Protein AF-A0A945HJP4-F1 (afdb_monomer_lite)

Radius of gyration: 17.14 Å; chains: 1; bounding box: 36×40×55 Å

Sequence (177 aa):
MEQTWTEEYEEKKSAGDAVDFVVLQGKHALKVLMVKSETLDLVEKSGFDIVIRFTKEGLTHILTDLKREVDLSDLIIVLRIEEAKKIHLPFDKLNKTLLPLAKPHPGIDKWHYHKEKGMIQNISPTMLDPITLKQAIKTGINTNLMSPDCSGIECRGKKCDFYCYFLDRCKKNKKAK

Structure (mmCIF, N/CA/C/O backbone):
data_AF-A0A945HJP4-F1
#
_entry.id   AF-A0A945HJP4-F1
#
loop_
_atom_site.group_PDB
_atom_site.id
_atom_site.type_symbol
_atom_site.label_atom_id
_atom_site.label_alt_id
_atom_site.label_comp_id
_atom_site.label_asym_id
_atom_site.label_entity_id
_atom_site.label_seq_id
_atom_site.pdbx_PDB_ins_code
_atom_site.Cartn_x
_atom_site.Cartn_y
_atom_site.Cartn_z
_atom_site.occupancy
_atom_site.B_iso_or_equi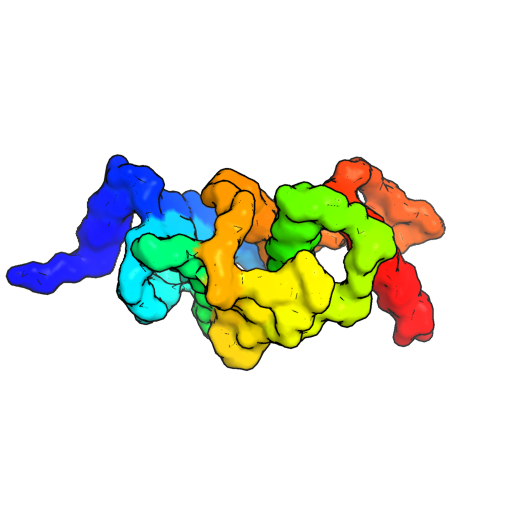v
_atom_site.auth_seq_id
_atom_site.auth_comp_id
_atom_site.auth_asym_id
_atom_site.auth_atom_id
_atom_site.pdbx_PDB_model_num
ATOM 1 N N . MET A 1 1 ? -13.821 10.832 29.451 1.00 48.56 1 MET A N 1
ATOM 2 C CA . MET A 1 1 ? -14.127 9.529 28.830 1.00 48.56 1 MET A CA 1
ATOM 3 C C . MET A 1 1 ? -13.146 9.359 27.694 1.00 48.56 1 MET A C 1
ATOM 5 O O . MET A 1 1 ? -13.023 10.288 26.908 1.00 48.56 1 MET A O 1
ATOM 9 N N . GLU A 1 2 ? -12.383 8.268 27.681 1.00 56.62 2 GLU A N 1
ATOM 10 C CA . GLU A 1 2 ? -11.545 7.925 26.527 1.00 56.62 2 GLU A CA 1
ATOM 11 C C . GLU A 1 2 ? -12.469 7.573 25.360 1.00 56.62 2 GLU A C 1
ATOM 13 O O . GLU A 1 2 ? -13.371 6.752 25.520 1.00 56.62 2 GLU A O 1
ATOM 18 N N . GLN A 1 3 ? -12.287 8.242 24.222 1.00 69.44 3 GLN A N 1
ATOM 19 C CA . GLN A 1 3 ? -13.023 7.947 22.996 1.00 69.44 3 GLN A CA 1
ATOM 20 C C . GLN A 1 3 ? -12.643 6.539 22.532 1.00 69.44 3 GLN A C 1
ATOM 22 O O . GLN A 1 3 ? -11.460 6.196 22.453 1.00 69.44 3 GLN A O 1
ATOM 27 N N . THR A 1 4 ? -13.639 5.707 22.246 1.00 81.25 4 THR A N 1
ATOM 28 C CA . THR A 1 4 ? -13.385 4.371 21.706 1.00 81.25 4 THR A CA 1
ATOM 29 C C . THR A 1 4 ? -12.901 4.483 20.259 1.00 81.25 4 THR A C 1
ATOM 31 O O . THR A 1 4 ? -13.308 5.378 19.520 1.00 81.25 4 THR A O 1
ATOM 34 N N . TRP A 1 5 ? -12.070 3.539 19.803 1.00 82.12 5 TRP A N 1
ATOM 35 C CA . TRP A 1 5 ? -11.626 3.504 18.399 1.00 82.12 5 TRP A CA 1
ATOM 36 C C . TRP A 1 5 ? -12.804 3.488 17.405 1.00 82.12 5 TRP A C 1
ATOM 38 O O . TRP A 1 5 ? -12.706 4.030 16.309 1.00 82.12 5 TRP A O 1
ATOM 48 N N . THR A 1 6 ? -13.935 2.889 17.788 1.00 82.94 6 THR A N 1
ATOM 49 C CA . THR A 1 6 ? -15.134 2.850 16.936 1.00 82.94 6 THR A CA 1
ATOM 50 C C . THR A 1 6 ? -15.720 4.247 16.735 1.00 82.94 6 THR A C 1
ATOM 52 O O . THR A 1 6 ? -16.044 4.613 15.610 1.00 82.94 6 THR A O 1
ATOM 55 N N . GLU A 1 7 ? -15.795 5.051 17.797 1.00 85.81 7 GLU A N 1
ATOM 56 C CA . GLU A 1 7 ? -16.245 6.445 17.711 1.00 85.81 7 GLU A CA 1
ATOM 57 C C . GLU A 1 7 ? -15.270 7.299 16.887 1.00 85.81 7 GLU A C 1
ATOM 59 O O . GLU A 1 7 ? -15.710 8.069 16.038 1.00 85.81 7 GLU A O 1
ATOM 64 N N . GLU A 1 8 ? -13.954 7.129 17.079 1.00 86.44 8 GLU A N 1
ATOM 65 C CA . GLU A 1 8 ? -12.929 7.817 16.270 1.00 86.44 8 GLU A CA 1
ATOM 66 C C . GLU A 1 8 ? -13.047 7.450 14.780 1.00 86.44 8 GLU A C 1
ATOM 68 O O . GLU A 1 8 ? -12.946 8.310 13.900 1.00 86.44 8 GLU A O 1
ATOM 73 N N . TYR A 1 9 ? -13.268 6.170 14.477 1.00 89.19 9 TYR A N 1
ATOM 74 C CA . TYR A 1 9 ? -13.399 5.688 13.107 1.00 89.19 9 TYR A CA 1
ATOM 75 C C . TYR A 1 9 ? -14.626 6.277 12.402 1.00 89.19 9 TYR A C 1
ATOM 77 O O . TYR A 1 9 ? -14.493 6.772 11.281 1.00 89.19 9 TYR A O 1
ATOM 85 N N . GLU A 1 10 ? -15.797 6.269 13.044 1.00 90.00 10 GLU A N 1
ATOM 86 C CA . GLU A 1 10 ? -17.028 6.819 12.459 1.00 90.00 10 GLU A CA 1
ATOM 87 C C . GLU A 1 10 ? -16.946 8.339 12.252 1.00 90.00 10 GLU A C 1
ATOM 89 O O . GLU A 1 10 ? -17.387 8.855 11.219 1.00 90.00 10 GLU A O 1
ATOM 94 N N . GLU A 1 11 ? -16.306 9.060 13.177 1.00 91.56 11 GLU A N 1
ATOM 95 C CA . GLU A 1 11 ? -16.027 10.491 13.031 1.00 91.56 11 GLU A CA 1
ATOM 96 C C . GLU A 1 11 ? -15.136 10.758 11.808 1.00 91.56 11 GLU A C 1
ATOM 98 O O . GLU A 1 11 ? -15.490 11.545 10.925 1.00 91.56 11 GLU A O 1
ATOM 103 N N . LYS A 1 12 ? -14.011 10.039 11.691 1.00 91.69 12 LYS A N 1
ATOM 104 C CA . LYS A 1 12 ? -13.094 10.181 10.550 1.00 91.69 12 LYS A CA 1
ATOM 105 C C . LYS A 1 12 ? -13.744 9.779 9.232 1.00 91.69 12 LYS A C 1
ATOM 107 O O . LYS A 1 12 ? -13.488 10.413 8.209 1.00 91.69 12 LYS A O 1
ATOM 112 N N . LYS A 1 13 ? -14.585 8.746 9.231 1.00 92.50 13 LYS A N 1
ATOM 113 C CA . LYS A 1 13 ? -15.324 8.311 8.040 1.00 92.50 13 LYS A CA 1
ATOM 114 C C . LYS A 1 13 ? -16.301 9.389 7.579 1.00 92.50 13 LYS A C 1
ATOM 116 O O . LYS A 1 13 ? -16.324 9.721 6.396 1.00 92.50 13 LYS A O 1
ATOM 121 N N . SER A 1 14 ? -17.034 9.989 8.516 1.00 91.50 14 SER A N 1
ATOM 122 C CA . SER A 1 14 ? -17.973 11.087 8.249 1.00 91.50 14 SER A CA 1
ATOM 123 C C . SER A 1 14 ? -17.269 12.349 7.740 1.00 91.50 14 SER A C 1
ATOM 125 O O . SER A 1 14 ? -17.793 13.039 6.869 1.00 91.50 14 SER A O 1
ATOM 127 N N . ALA A 1 15 ? -16.052 12.615 8.221 1.00 91.88 15 ALA A N 1
ATOM 128 C CA . ALA A 1 15 ? -15.203 13.707 7.747 1.00 91.88 15 ALA A CA 1
ATOM 129 C C . ALA A 1 15 ? -14.524 13.433 6.386 1.00 91.88 15 ALA A C 1
ATOM 131 O O . ALA A 1 15 ? -13.865 14.316 5.839 1.00 91.88 15 ALA A O 1
ATOM 132 N N . GLY A 1 16 ? -14.648 12.221 5.830 1.00 89.94 16 GLY A N 1
ATOM 133 C CA . GLY A 1 16 ? -13.932 11.809 4.616 1.00 89.94 16 GLY A CA 1
ATOM 134 C C . GLY A 1 16 ? -12.433 11.548 4.828 1.00 89.94 16 GLY A C 1
ATOM 135 O O . GLY A 1 16 ? -11.686 11.381 3.864 1.00 89.94 16 GLY A O 1
ATOM 136 N N . ASP A 1 17 ? -11.993 11.483 6.084 1.00 92.19 17 ASP A N 1
ATOM 137 C CA . ASP A 1 17 ? -10.617 11.203 6.495 1.00 92.19 17 ASP A CA 1
ATOM 138 C C . ASP A 1 17 ? -10.340 9.707 6.690 1.00 92.19 17 ASP A C 1
ATOM 140 O O . ASP A 1 17 ? -9.184 9.323 6.894 1.00 92.19 17 ASP A O 1
ATOM 144 N N . ALA A 1 18 ? -11.374 8.865 6.607 1.00 94.25 18 ALA A N 1
ATOM 145 C CA . ALA A 1 18 ? -11.262 7.415 6.576 1.00 94.25 18 ALA A CA 1
ATOM 146 C C . ALA A 1 18 ? -12.101 6.801 5.449 1.00 94.25 18 ALA A C 1
ATOM 148 O O . ALA A 1 18 ? -13.241 7.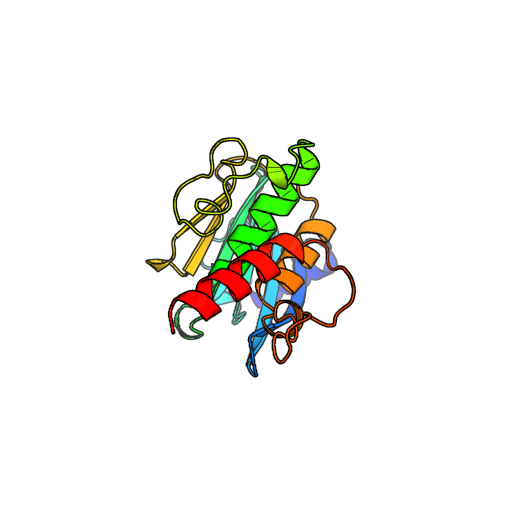191 5.208 1.00 94.25 18 ALA A O 1
ATOM 149 N N . VAL A 1 19 ? -11.541 5.795 4.778 1.00 95.12 19 VAL A N 1
ATOM 150 C CA . VAL A 1 19 ? -12.218 4.994 3.756 1.00 95.12 19 VAL A CA 1
ATOM 151 C C . VAL A 1 19 ? -11.816 3.540 3.921 1.00 95.12 19 VAL A C 1
ATOM 153 O O . VAL A 1 19 ? -10.631 3.212 3.923 1.00 95.12 19 VAL A O 1
ATOM 156 N N . ASP A 1 20 ? -12.802 2.656 3.975 1.00 95.19 20 ASP A N 1
ATOM 157 C CA . ASP A 1 20 ? -12.602 1.215 3.960 1.00 95.19 20 ASP A CA 1
ATOM 158 C C . ASP A 1 20 ? -12.982 0.589 2.613 1.00 95.19 20 ASP A C 1
ATOM 160 O O . ASP A 1 20 ? -13.757 1.134 1.822 1.00 95.19 20 ASP A O 1
ATOM 164 N N . PHE A 1 21 ? -12.363 -0.547 2.305 1.00 95.31 21 PHE A N 1
ATOM 165 C CA . PHE A 1 21 ? -12.696 -1.374 1.149 1.00 95.31 21 PHE A CA 1
ATOM 166 C C . PHE A 1 21 ? -12.129 -2.784 1.313 1.00 95.31 21 PHE A C 1
ATOM 168 O O . PHE A 1 21 ? -11.329 -3.056 2.203 1.00 95.31 21 PHE A O 1
ATOM 175 N N . VAL A 1 22 ? -12.531 -3.685 0.419 1.00 95.00 22 VAL A N 1
ATOM 176 C CA . VAL A 1 22 ? -12.029 -5.060 0.375 1.00 95.00 22 VAL A CA 1
ATOM 177 C C . VAL A 1 22 ? -11.148 -5.255 -0.854 1.00 95.00 22 VAL A C 1
ATOM 179 O O . VAL A 1 22 ? -11.468 -4.777 -1.948 1.00 95.00 22 VAL A O 1
ATOM 182 N N . VAL A 1 23 ? -10.047 -5.978 -0.673 1.00 92.44 23 VAL A N 1
ATOM 183 C CA . VAL A 1 23 ? -9.195 -6.499 -1.749 1.00 92.44 23 VAL A CA 1
ATOM 184 C C . VAL A 1 23 ? -9.064 -8.009 -1.605 1.00 92.44 23 VAL A C 1
ATOM 186 O O . VAL A 1 23 ? -9.173 -8.544 -0.506 1.00 92.44 23 VAL A O 1
ATOM 189 N N . LEU A 1 24 ? -8.864 -8.711 -2.715 1.00 89.75 24 LEU A N 1
ATOM 190 C CA . LEU A 1 24 ? -8.635 -10.154 -2.695 1.00 89.75 24 LEU A CA 1
ATOM 191 C C . LEU A 1 24 ? -7.143 -10.425 -2.797 1.00 89.75 24 LEU A C 1
ATOM 193 O O . LEU A 1 24 ? -6.501 -9.783 -3.609 1.00 89.75 24 LEU A O 1
ATOM 197 N N . GLN A 1 25 ? -6.615 -11.393 -2.058 1.00 87.81 25 GLN A N 1
ATOM 198 C CA . GLN A 1 25 ? -5.300 -11.981 -2.306 1.00 87.81 25 GLN A CA 1
ATOM 199 C C . GLN A 1 25 ? -5.483 -13.497 -2.428 1.00 87.81 25 GLN A C 1
ATOM 201 O O . GLN A 1 25 ? -5.754 -14.208 -1.459 1.00 87.81 25 GLN A O 1
ATOM 206 N N . GLY A 1 26 ? -5.455 -13.993 -3.664 1.00 84.75 26 GLY A N 1
ATOM 207 C CA . GLY A 1 26 ? -5.871 -15.351 -4.003 1.00 84.75 26 GLY A CA 1
ATOM 208 C C . GLY A 1 26 ? -7.358 -15.555 -3.710 1.00 84.75 26 GLY A C 1
ATOM 209 O O . GLY A 1 26 ? -8.212 -14.916 -4.327 1.00 84.75 26 GLY A O 1
ATOM 210 N N . LYS A 1 27 ? -7.660 -16.450 -2.762 1.00 86.12 27 LYS A N 1
ATOM 211 C CA . LYS A 1 27 ? -9.027 -16.736 -2.287 1.00 86.12 27 LYS A CA 1
ATOM 212 C C . LYS A 1 27 ? -9.405 -15.954 -1.023 1.00 86.12 27 LYS A C 1
ATOM 214 O O . LYS A 1 27 ? -10.542 -16.054 -0.572 1.00 86.12 27 LYS A O 1
ATOM 219 N N . HIS A 1 28 ? -8.471 -15.205 -0.440 1.00 89.88 28 HIS A N 1
ATOM 220 C CA . HIS A 1 28 ? -8.686 -14.493 0.815 1.00 89.88 28 HIS A CA 1
ATOM 221 C C . HIS A 1 28 ? -9.196 -13.079 0.549 1.00 89.88 28 HIS A C 1
ATOM 223 O O . HIS A 1 28 ? -8.601 -12.342 -0.234 1.00 89.88 28 HIS A O 1
ATOM 229 N N . ALA A 1 29 ? -10.284 -12.699 1.216 1.00 93.56 29 ALA A N 1
ATOM 230 C CA . ALA A 1 29 ? -10.740 -11.318 1.275 1.00 93.56 29 ALA A CA 1
ATOM 231 C C . ALA A 1 29 ? -10.046 -10.597 2.436 1.00 93.56 29 ALA A C 1
ATOM 233 O O . ALA A 1 29 ? -10.086 -11.074 3.572 1.00 93.56 29 ALA A O 1
ATOM 234 N N . LEU A 1 30 ? -9.422 -9.464 2.128 1.00 95.44 30 LEU A N 1
ATOM 235 C CA . LEU A 1 30 ? -8.695 -8.612 3.060 1.00 95.44 30 LEU A CA 1
ATOM 236 C C . LEU A 1 30 ? -9.419 -7.269 3.176 1.00 95.44 30 LEU A C 1
ATOM 238 O O . LEU A 1 30 ? -9.645 -6.585 2.173 1.00 95.44 30 LEU A O 1
ATOM 242 N N . LYS A 1 31 ? -9.790 -6.897 4.397 1.00 96.06 31 LYS A N 1
ATOM 243 C CA . LYS A 1 31 ? -10.331 -5.591 4.756 1.00 96.06 31 LYS A CA 1
ATOM 244 C C . LYS A 1 31 ? -9.190 -4.592 4.858 1.00 96.06 31 LYS A C 1
ATOM 246 O O . LYS A 1 31 ? -8.229 -4.789 5.599 1.00 96.06 31 LYS A O 1
ATOM 251 N N . VAL A 1 32 ? -9.336 -3.493 4.140 1.00 96.69 32 VAL A N 1
ATOM 252 C CA . VAL A 1 32 ? -8.354 -2.421 4.061 1.00 96.69 32 VAL A CA 1
ATOM 253 C C . VAL A 1 32 ? -8.967 -1.147 4.613 1.00 96.69 32 VAL A C 1
ATOM 255 O O . VAL A 1 32 ? -10.076 -0.786 4.222 1.00 96.69 32 VAL A O 1
ATOM 258 N N . LEU A 1 33 ? -8.230 -0.457 5.477 1.00 96.31 33 LEU A N 1
ATOM 259 C CA . LEU A 1 33 ? -8.559 0.869 5.982 1.00 96.31 33 LEU A CA 1
ATOM 260 C C . LEU A 1 33 ? -7.522 1.870 5.479 1.00 96.31 33 LEU A C 1
ATOM 262 O O . LEU A 1 33 ? -6.329 1.693 5.692 1.00 96.31 33 LEU A O 1
ATOM 266 N N . MET A 1 34 ? -7.979 2.939 4.840 1.00 96.25 34 MET A N 1
ATOM 267 C CA . MET A 1 34 ? -7.196 4.142 4.572 1.00 96.25 34 MET A CA 1
ATOM 268 C C . MET A 1 34 ? -7.649 5.230 5.533 1.00 96.25 34 MET A C 1
ATOM 270 O O . MET A 1 34 ? -8.835 5.539 5.548 1.00 96.25 34 MET A O 1
ATOM 274 N N . VAL A 1 35 ? -6.746 5.807 6.325 1.00 95.25 35 VAL A N 1
ATOM 275 C CA . VAL A 1 35 ? -7.117 6.763 7.377 1.00 95.25 35 VAL A CA 1
ATOM 276 C C . VAL A 1 35 ? -6.036 7.809 7.636 1.00 95.25 35 VAL A C 1
ATOM 278 O O . VAL A 1 35 ? -4.848 7.491 7.683 1.00 95.25 35 VAL A O 1
ATOM 281 N N . LYS A 1 36 ? -6.434 9.069 7.844 1.00 93.81 36 LYS A N 1
ATOM 282 C CA . LYS A 1 36 ? -5.548 10.094 8.417 1.00 93.81 36 LYS A CA 1
ATOM 283 C C . LYS A 1 36 ? -5.505 9.942 9.933 1.00 93.81 36 LYS A C 1
ATOM 285 O O . LYS A 1 36 ? -6.514 10.167 10.605 1.00 93.81 36 LYS A O 1
ATOM 290 N N . SER A 1 37 ? -4.365 9.551 10.491 1.00 90.38 37 SER A N 1
ATOM 291 C CA . SER A 1 37 ? -4.224 9.349 11.935 1.00 90.38 37 SER A CA 1
ATOM 292 C C . SER A 1 37 ? -2.756 9.339 12.359 1.00 90.38 37 SER A C 1
ATOM 294 O O . SER A 1 37 ? -1.887 8.900 11.608 1.00 90.38 37 SER A O 1
ATOM 296 N N . GLU A 1 38 ? -2.499 9.793 13.585 1.00 87.75 38 GLU A N 1
ATOM 297 C CA . GLU A 1 38 ? -1.182 9.724 14.233 1.00 87.75 38 GLU A CA 1
ATOM 298 C C . GLU A 1 38 ? -1.017 8.460 15.091 1.00 87.75 38 GLU A C 1
ATOM 300 O O . GLU A 1 38 ? 0.096 8.099 15.476 1.00 87.75 38 GLU A O 1
ATOM 305 N N . THR A 1 39 ? -2.110 7.739 15.344 1.00 83.75 39 THR A N 1
ATOM 306 C CA . THR A 1 39 ? -2.126 6.497 16.121 1.00 83.75 39 THR A CA 1
ATOM 307 C C . THR A 1 39 ? -1.264 5.434 15.430 1.00 83.75 39 THR A C 1
ATOM 309 O O . THR A 1 39 ? -1.345 5.243 14.214 1.00 83.75 39 THR A O 1
ATOM 312 N N . LEU A 1 40 ? -0.369 4.779 16.174 1.00 75.56 40 LEU A N 1
ATOM 313 C CA . LEU A 1 40 ? 0.614 3.828 15.626 1.00 75.56 40 LEU A CA 1
ATOM 314 C C . LEU A 1 40 ? 0.079 2.390 15.573 1.00 75.56 40 LEU A C 1
ATOM 316 O O . LEU A 1 40 ? 0.373 1.653 14.639 1.00 75.56 40 LEU A O 1
ATOM 320 N N . ASP A 1 41 ? -0.751 2.017 16.537 1.00 80.75 41 ASP A N 1
ATOM 321 C CA . ASP A 1 41 ? -1.278 0.673 16.793 1.00 80.75 41 ASP A CA 1
ATOM 322 C C . ASP A 1 41 ? -2.649 0.425 16.129 1.00 80.75 41 ASP A C 1
ATOM 324 O O . ASP A 1 41 ? -3.489 -0.337 16.606 1.00 80.75 41 ASP A O 1
ATOM 328 N N . LEU A 1 42 ? -2.884 1.072 14.983 1.00 83.25 42 LEU A N 1
ATOM 329 C CA . LEU A 1 42 ? -4.166 1.031 14.272 1.00 83.25 42 LEU A CA 1
ATOM 330 C C . LEU A 1 42 ? -4.543 -0.356 13.759 1.00 83.25 42 LEU A C 1
ATOM 332 O O . LEU A 1 42 ? -5.723 -0.690 13.742 1.00 83.25 42 LEU A O 1
ATOM 336 N N . VAL A 1 43 ? -3.575 -1.167 13.332 1.00 83.69 43 VAL A N 1
ATOM 337 C CA . VAL A 1 43 ? -3.864 -2.530 12.854 1.00 83.69 43 VAL A CA 1
ATOM 338 C C . VAL A 1 43 ? -4.481 -3.365 13.978 1.00 83.69 43 VAL A C 1
ATOM 340 O O . VAL A 1 43 ? -5.539 -3.957 13.791 1.00 83.69 43 VAL A O 1
ATOM 343 N N . GLU A 1 44 ? -3.878 -3.333 15.168 1.00 83.75 44 GLU A N 1
ATOM 344 C CA . GLU A 1 44 ? -4.333 -4.101 16.333 1.00 83.75 44 GLU A CA 1
ATOM 345 C C . GLU A 1 44 ? -5.685 -3.606 16.859 1.00 83.75 44 GLU A C 1
ATOM 347 O O . GLU A 1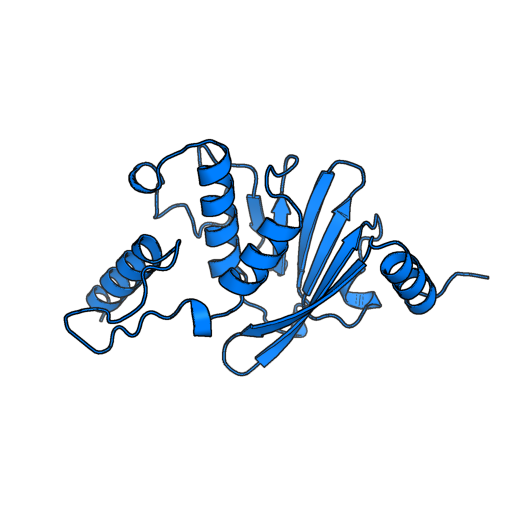 44 ? -6.546 -4.409 17.213 1.00 83.75 44 GLU A O 1
ATOM 352 N N . LYS A 1 45 ? -5.899 -2.285 16.863 1.00 82.25 45 LYS A N 1
ATOM 353 C CA . LYS A 1 45 ? -7.133 -1.664 17.366 1.00 82.25 45 LYS A CA 1
ATOM 354 C C . LYS A 1 45 ? -8.325 -1.792 16.424 1.00 82.25 45 LYS A C 1
ATOM 356 O O . LYS A 1 45 ? -9.463 -1.824 16.883 1.00 82.25 45 LYS A O 1
ATOM 361 N N . SER A 1 46 ? -8.081 -1.822 15.115 1.00 84.75 46 SER A N 1
ATOM 362 C CA . SER A 1 46 ? -9.148 -1.654 14.125 1.00 84.75 46 SER A CA 1
ATOM 363 C C . SER A 1 46 ? -9.770 -2.948 13.615 1.00 84.75 46 SER A C 1
ATOM 365 O O . SER A 1 46 ? -10.877 -2.911 13.079 1.00 84.75 46 SER A O 1
ATOM 367 N N . GLY A 1 47 ? -9.085 -4.085 13.762 1.00 87.06 47 GLY A N 1
ATOM 368 C CA . GLY A 1 47 ? -9.544 -5.363 13.211 1.00 87.06 47 GLY A CA 1
ATOM 369 C C . GLY A 1 47 ? -9.528 -5.420 11.676 1.00 87.06 47 GLY A C 1
ATOM 370 O O . GLY A 1 47 ? -10.176 -6.289 11.087 1.00 87.06 47 GLY A O 1
ATOM 371 N N . PHE A 1 48 ? -8.822 -4.490 11.023 1.00 93.75 48 PHE A N 1
ATOM 372 C CA . PHE A 1 48 ? -8.558 -4.519 9.586 1.00 93.75 48 PHE A CA 1
ATOM 373 C C . PHE A 1 48 ? -7.297 -5.327 9.285 1.00 93.75 48 PHE A C 1
ATOM 375 O O . PHE A 1 48 ? -6.309 -5.257 10.010 1.00 93.75 48 PHE A O 1
ATOM 382 N N . ASP A 1 49 ? -7.312 -6.040 8.160 1.00 95.12 49 ASP A N 1
ATOM 383 C CA . ASP A 1 49 ? -6.161 -6.818 7.705 1.00 95.12 49 ASP A CA 1
ATOM 384 C C . ASP A 1 49 ? -5.022 -5.906 7.217 1.00 95.12 49 ASP A C 1
ATOM 386 O O . ASP A 1 49 ? -3.847 -6.256 7.337 1.00 95.12 49 ASP A O 1
ATOM 390 N N . ILE A 1 50 ? -5.371 -4.743 6.645 1.00 96.06 50 ILE A N 1
ATOM 391 C CA . ILE A 1 50 ? -4.420 -3.760 6.110 1.00 96.06 50 ILE A CA 1
ATOM 392 C C . ILE A 1 50 ? -4.762 -2.331 6.573 1.00 96.06 50 ILE A C 1
ATOM 394 O O . ILE A 1 50 ? -5.802 -1.767 6.233 1.00 96.06 50 ILE A O 1
ATOM 398 N N . VAL A 1 51 ? -3.809 -1.771 7.311 1.00 96.06 51 VAL A N 1
ATOM 399 C CA . VAL A 1 51 ? -3.549 -0.404 7.791 1.00 96.06 51 VAL A CA 1
ATOM 400 C C . VAL A 1 51 ? -2.915 0.608 6.826 1.00 96.06 51 VAL A C 1
ATOM 402 O O . VAL A 1 51 ? -1.694 0.669 6.839 1.00 96.06 51 VAL A O 1
ATOM 405 N N . ILE A 1 52 ? -3.611 1.434 6.038 1.00 95.81 52 ILE A N 1
ATOM 406 C CA . ILE A 1 52 ? -2.963 2.581 5.357 1.00 95.81 52 ILE A CA 1
ATOM 407 C C . ILE A 1 52 ? -3.187 3.860 6.148 1.00 95.81 52 ILE A C 1
ATOM 409 O O . ILE A 1 52 ? -4.274 4.434 6.157 1.00 95.81 52 ILE A O 1
ATOM 413 N N . ARG A 1 53 ? -2.123 4.323 6.788 1.00 94.62 53 ARG A N 1
ATOM 414 C CA . ARG A 1 53 ? -2.123 5.493 7.651 1.00 94.62 53 ARG A CA 1
ATOM 415 C C . ARG A 1 53 ? -1.426 6.664 6.978 1.00 94.62 53 ARG A C 1
ATOM 417 O O . ARG A 1 53 ? -0.257 6.544 6.617 1.00 94.62 53 ARG A O 1
ATOM 424 N N . PHE A 1 54 ? -2.111 7.798 6.898 1.00 94.06 54 PHE A N 1
ATOM 425 C CA . PHE A 1 54 ? -1.541 9.082 6.497 1.00 94.06 54 PHE A CA 1
ATOM 426 C C . PHE A 1 54 ? -1.250 9.934 7.733 1.00 94.06 54 PHE A C 1
ATOM 428 O O . PHE A 1 54 ? -2.165 10.204 8.515 1.00 94.06 54 PHE A O 1
ATOM 435 N N . THR A 1 55 ? 0.000 10.362 7.898 1.00 92.00 55 THR A N 1
ATOM 436 C CA . THR A 1 55 ? 0.402 11.290 8.965 1.00 92.00 55 THR A CA 1
ATOM 437 C C . THR A 1 55 ? 0.234 12.737 8.510 1.00 92.00 55 THR A C 1
ATOM 439 O O . THR A 1 55 ? 0.195 13.041 7.312 1.00 92.00 55 THR A O 1
ATOM 442 N N . LYS A 1 56 ? 0.175 13.660 9.468 1.00 89.12 56 LYS A N 1
ATOM 443 C CA . LYS A 1 56 ? 0.146 15.110 9.230 1.00 89.12 56 LYS A CA 1
ATOM 444 C C . LYS A 1 56 ? 1.388 15.618 8.496 1.00 89.12 56 LYS A C 1
ATOM 446 O O . LYS A 1 56 ? 1.309 16.629 7.808 1.00 89.12 56 LYS A O 1
ATOM 451 N N . GLU A 1 57 ? 2.509 14.906 8.596 1.00 87.75 57 GLU A N 1
ATOM 452 C CA . GLU A 1 57 ? 3.761 15.229 7.894 1.00 87.75 57 GLU A CA 1
ATOM 453 C C . GLU A 1 57 ? 3.754 14.776 6.422 1.00 87.75 57 GLU A C 1
ATOM 455 O O . GLU A 1 57 ? 4.742 14.947 5.708 1.00 87.75 57 GLU A O 1
ATOM 460 N N . GLY A 1 58 ? 2.654 14.179 5.947 1.00 87.31 58 GLY A N 1
ATOM 461 C CA . GLY A 1 58 ? 2.543 13.656 4.584 1.00 87.31 58 GLY A CA 1
ATOM 462 C C . GLY A 1 58 ? 3.214 12.292 4.395 1.00 87.31 58 GLY A C 1
ATOM 463 O O . GLY A 1 58 ? 3.410 11.848 3.258 1.00 87.31 58 GLY A O 1
ATOM 464 N N . LEU A 1 59 ? 3.563 11.610 5.490 1.00 92.44 59 LEU A N 1
ATOM 465 C CA . LEU A 1 59 ? 4.038 10.233 5.442 1.00 92.44 59 LEU A CA 1
ATOM 466 C C . LEU A 1 59 ? 2.856 9.264 5.360 1.00 92.44 59 LEU A C 1
ATOM 468 O O . LEU A 1 59 ? 1.746 9.530 5.812 1.00 92.44 59 LEU A O 1
ATOM 472 N N . THR A 1 60 ? 3.100 8.133 4.723 1.00 94.62 60 THR A N 1
ATOM 473 C CA . THR A 1 60 ? 2.163 7.057 4.446 1.00 94.62 60 THR A CA 1
ATOM 474 C C . THR A 1 60 ? 2.788 5.751 4.898 1.00 94.62 60 THR A C 1
ATOM 476 O O . THR A 1 60 ? 3.826 5.330 4.381 1.00 94.62 60 THR A O 1
ATOM 479 N N . HIS A 1 61 ? 2.132 5.089 5.844 1.00 94.56 61 HIS A N 1
ATOM 480 C CA . HIS A 1 61 ? 2.504 3.758 6.310 1.00 94.56 61 HIS A CA 1
ATOM 481 C C . HIS A 1 61 ? 1.427 2.767 5.887 1.00 94.56 61 HIS A C 1
ATOM 483 O O . HIS A 1 61 ? 0.247 3.009 6.106 1.00 94.56 61 HIS A O 1
ATOM 489 N N . ILE A 1 62 ? 1.840 1.660 5.290 1.00 95.88 62 ILE A N 1
ATOM 490 C CA . ILE A 1 62 ? 1.003 0.522 4.928 1.00 95.88 62 ILE A CA 1
ATOM 491 C C . ILE A 1 62 ? 1.424 -0.613 5.848 1.00 95.88 62 ILE A C 1
ATOM 493 O O . ILE A 1 62 ? 2.539 -1.118 5.743 1.00 95.88 62 ILE A O 1
ATOM 497 N N . LEU A 1 63 ? 0.543 -0.969 6.765 1.00 95.25 63 LEU A N 1
ATOM 498 C CA . LEU A 1 63 ? 0.754 -1.923 7.841 1.00 95.25 63 LEU A CA 1
ATOM 499 C C . LEU A 1 63 ? -0.181 -3.111 7.623 1.00 95.25 63 LEU A C 1
ATOM 501 O O . LEU A 1 63 ? -1.317 -2.921 7.194 1.00 95.25 63 LEU A O 1
ATOM 505 N N . THR A 1 64 ? 0.260 -4.322 7.933 1.00 94.94 64 THR A N 1
ATOM 506 C CA . THR A 1 64 ? -0.575 -5.529 7.824 1.00 94.94 64 THR A CA 1
ATOM 507 C C . THR A 1 64 ? -0.730 -6.211 9.168 1.00 94.94 64 THR A C 1
ATOM 509 O O . THR A 1 64 ? 0.208 -6.206 9.965 1.00 94.94 64 THR A O 1
ATOM 512 N N . ASP A 1 65 ? -1.858 -6.884 9.384 1.00 92.75 65 ASP A N 1
ATOM 513 C CA . ASP A 1 65 ? -1.951 -7.880 10.450 1.00 92.75 65 ASP A CA 1
ATOM 514 C C . ASP A 1 65 ? -1.040 -9.068 10.107 1.00 92.75 65 ASP A C 1
ATOM 516 O O . ASP A 1 65 ? -1.274 -9.807 9.147 1.00 92.75 65 ASP A O 1
ATOM 520 N N . LEU A 1 66 ? 0.014 -9.257 10.903 1.00 87.69 66 LEU A N 1
ATOM 521 C CA . LEU A 1 66 ? 0.992 -10.326 10.702 1.00 87.69 66 LEU A CA 1
ATOM 522 C C . LEU A 1 66 ? 0.359 -11.721 10.772 1.00 87.69 66 LEU A C 1
ATOM 524 O O . LEU A 1 66 ? 0.843 -12.635 10.110 1.00 87.69 66 LEU A O 1
ATOM 528 N N . LYS A 1 67 ? -0.753 -11.891 11.502 1.00 88.69 67 LYS A N 1
ATOM 529 C CA . LYS A 1 67 ? -1.479 -13.171 11.584 1.00 88.69 67 LYS A CA 1
ATOM 530 C C . LYS A 1 67 ? -2.167 -13.549 10.274 1.00 88.69 67 LYS A C 1
ATOM 532 O O . LYS A 1 67 ? -2.592 -14.689 10.111 1.00 88.69 67 LYS A O 1
ATOM 537 N N . ARG A 1 68 ? -2.330 -12.587 9.365 1.00 89.56 68 ARG A N 1
ATOM 538 C CA . ARG A 1 68 ? -3.016 -12.757 8.080 1.00 89.56 68 ARG A CA 1
ATOM 539 C C . ARG A 1 68 ? -2.059 -13.045 6.931 1.00 89.56 68 ARG A C 1
ATOM 541 O O . ARG A 1 68 ? -2.536 -13.295 5.830 1.00 89.56 68 ARG A O 1
ATOM 548 N N . GLU A 1 69 ? -0.749 -13.023 7.194 1.00 88.75 69 GLU A N 1
ATOM 549 C CA . GLU A 1 69 ? 0.309 -13.374 6.237 1.00 88.75 69 GLU A CA 1
ATOM 550 C C . GLU A 1 69 ? 0.167 -12.652 4.883 1.00 88.75 69 GLU A C 1
ATOM 552 O O . GLU A 1 69 ? 0.406 -13.222 3.820 1.00 88.75 69 GLU A O 1
ATOM 557 N N . VAL A 1 70 ? -0.244 -11.379 4.915 1.00 91.19 70 VAL A N 1
ATOM 558 C CA . VAL A 1 70 ? -0.473 -10.581 3.705 1.00 91.19 70 VAL A CA 1
ATOM 559 C C . VAL A 1 70 ? 0.845 -10.352 2.958 1.00 91.19 70 VAL A C 1
ATOM 561 O O . VAL A 1 70 ? 1.788 -9.768 3.496 1.00 91.19 70 VAL A O 1
ATOM 564 N N . ASP A 1 71 ? 0.900 -10.747 1.685 1.00 90.19 71 ASP A N 1
ATOM 565 C CA . ASP A 1 71 ? 2.060 -10.498 0.828 1.00 90.19 71 ASP A CA 1
ATOM 566 C C . ASP A 1 71 ? 1.999 -9.089 0.221 1.00 90.19 71 ASP A C 1
ATOM 568 O O . ASP A 1 71 ? 1.099 -8.757 -0.554 1.00 90.19 71 ASP A O 1
ATOM 572 N N . LEU A 1 72 ? 2.983 -8.257 0.565 1.00 92.31 72 LEU A N 1
ATOM 573 C CA . LEU A 1 72 ? 3.135 -6.888 0.064 1.00 92.31 72 LEU A CA 1
ATOM 574 C C . LEU A 1 72 ? 4.148 -6.773 -1.090 1.00 92.31 72 LEU A C 1
ATOM 576 O O . LEU A 1 72 ? 4.398 -5.668 -1.579 1.00 92.31 72 LEU A O 1
ATOM 580 N N . SER A 1 73 ? 4.748 -7.884 -1.526 1.00 88.00 73 SER A N 1
ATOM 581 C CA . SER A 1 73 ? 5.855 -7.888 -2.493 1.00 88.00 73 SER A CA 1
ATOM 582 C C . SER A 1 73 ? 5.467 -7.265 -3.835 1.00 88.00 73 SER A C 1
ATOM 584 O O . SER A 1 73 ? 6.248 -6.514 -4.415 1.00 88.00 73 SER A O 1
ATOM 586 N N . ASP A 1 74 ? 4.255 -7.532 -4.319 1.00 86.81 74 ASP A N 1
ATOM 587 C CA . ASP A 1 74 ? 3.762 -6.940 -5.565 1.00 86.81 74 ASP A CA 1
ATOM 588 C C . ASP A 1 74 ? 3.278 -5.493 -5.377 1.00 86.81 74 ASP A C 1
ATOM 590 O O . ASP A 1 74 ? 3.435 -4.659 -6.274 1.00 86.81 74 ASP A O 1
ATOM 594 N N . LEU A 1 75 ? 2.803 -5.138 -4.179 1.00 92.06 75 LEU A N 1
ATOM 595 C CA . LEU A 1 75 ? 2.417 -3.766 -3.863 1.00 92.06 75 LEU A CA 1
ATOM 596 C C . LEU A 1 75 ? 3.603 -2.800 -3.903 1.00 92.06 75 LEU A C 1
ATOM 598 O O . LEU A 1 75 ? 3.489 -1.738 -4.514 1.00 92.06 75 LEU A O 1
ATOM 602 N N . ILE A 1 76 ? 4.753 -3.152 -3.317 1.00 92.25 76 ILE A N 1
ATOM 603 C CA . ILE A 1 76 ? 5.925 -2.258 -3.347 1.00 92.25 76 ILE A CA 1
ATOM 604 C C . ILE A 1 76 ? 6.376 -1.955 -4.784 1.00 92.25 76 ILE A C 1
ATOM 606 O O . ILE A 1 76 ? 6.768 -0.826 -5.087 1.00 92.25 76 ILE A O 1
ATOM 610 N N . ILE A 1 77 ? 6.268 -2.930 -5.689 1.00 88.94 77 ILE A N 1
ATOM 611 C CA . ILE A 1 77 ? 6.605 -2.751 -7.105 1.00 88.94 77 ILE A CA 1
ATOM 612 C C . ILE A 1 77 ? 5.644 -1.758 -7.760 1.00 88.94 77 ILE A C 1
ATOM 614 O O . ILE A 1 77 ? 6.091 -0.840 -8.449 1.00 88.94 77 ILE A O 1
ATOM 618 N N . VAL A 1 78 ? 4.339 -1.915 -7.529 1.00 89.69 78 VAL A N 1
ATOM 619 C CA . VAL A 1 78 ? 3.318 -1.006 -8.068 1.00 89.69 78 VAL A CA 1
ATOM 620 C C . VAL A 1 78 ? 3.546 0.418 -7.588 1.00 89.69 78 VAL A C 1
ATOM 622 O O . VAL A 1 78 ? 3.589 1.326 -8.412 1.00 89.69 78 VAL A O 1
ATOM 625 N N . LEU A 1 79 ? 3.753 0.615 -6.284 1.00 92.62 79 LEU A N 1
ATOM 626 C CA . LEU A 1 79 ? 3.995 1.940 -5.705 1.00 92.62 79 LEU A CA 1
ATOM 627 C C . LEU A 1 79 ? 5.204 2.622 -6.349 1.00 92.62 79 LEU A C 1
ATOM 629 O O . LEU A 1 79 ? 5.146 3.792 -6.714 1.00 92.62 79 LEU A O 1
ATOM 633 N N . ARG A 1 80 ? 6.285 1.867 -6.552 1.00 91.81 80 ARG A N 1
ATOM 634 C CA . ARG A 1 80 ? 7.508 2.331 -7.214 1.00 91.81 80 ARG A CA 1
ATOM 635 C C . ARG A 1 80 ? 7.290 2.721 -8.673 1.00 91.81 80 ARG A C 1
ATOM 637 O O . ARG A 1 80 ? 7.809 3.744 -9.111 1.00 91.81 80 ARG A O 1
ATOM 644 N N . ILE A 1 81 ? 6.523 1.929 -9.418 1.00 88.94 81 ILE A N 1
ATOM 645 C CA . ILE A 1 81 ? 6.187 2.223 -10.816 1.00 88.94 81 ILE A CA 1
ATOM 646 C C . ILE A 1 81 ? 5.290 3.461 -10.908 1.00 88.94 81 ILE A C 1
ATOM 648 O O . ILE A 1 81 ? 5.529 4.320 -11.753 1.00 88.94 81 ILE A O 1
ATOM 652 N N . GLU A 1 82 ? 4.283 3.578 -10.044 1.00 90.12 82 GLU A N 1
ATOM 653 C CA . GLU A 1 82 ? 3.410 4.753 -10.014 1.00 90.12 82 GLU A CA 1
ATOM 654 C C . GLU A 1 82 ? 4.186 6.022 -9.641 1.00 90.12 82 GLU A C 1
ATOM 656 O O . GLU A 1 82 ? 4.024 7.054 -10.290 1.00 90.12 82 GLU A O 1
ATOM 661 N N . GLU A 1 83 ? 5.102 5.948 -8.673 1.00 92.00 83 GLU A N 1
ATOM 662 C CA . GLU A 1 83 ? 5.971 7.079 -8.332 1.00 92.00 83 GLU A CA 1
ATOM 663 C C . GLU A 1 83 ? 6.883 7.457 -9.515 1.00 92.00 83 GLU A C 1
ATOM 665 O O . GLU A 1 83 ? 7.006 8.637 -9.843 1.00 92.00 83 GLU A O 1
ATOM 670 N N . ALA A 1 84 ? 7.454 6.469 -10.221 1.00 90.56 84 ALA A N 1
ATOM 671 C CA . ALA A 1 84 ? 8.264 6.696 -11.422 1.00 90.56 84 ALA A CA 1
ATOM 672 C C . ALA A 1 84 ? 7.485 7.448 -12.514 1.00 90.56 84 ALA A C 1
ATOM 674 O O . ALA A 1 84 ? 8.018 8.368 -13.138 1.00 90.56 84 ALA A O 1
ATOM 675 N N . LYS A 1 85 ? 6.205 7.106 -12.718 1.00 89.25 85 LYS A N 1
ATOM 676 C CA . LYS A 1 85 ? 5.332 7.808 -13.672 1.00 89.25 85 LYS A CA 1
ATOM 677 C C . LYS A 1 85 ? 5.154 9.280 -13.301 1.00 89.25 85 LYS A C 1
ATOM 679 O O . LYS A 1 85 ? 5.179 10.123 -14.196 1.00 89.25 85 LYS A O 1
ATOM 684 N N . LYS A 1 86 ? 5.008 9.601 -12.008 1.00 90.88 86 LYS A N 1
ATOM 685 C CA . LYS A 1 86 ? 4.847 10.989 -11.532 1.00 90.88 86 LYS A CA 1
ATOM 686 C C . LYS A 1 86 ? 6.089 11.850 -11.773 1.00 90.88 86 LYS A C 1
ATOM 688 O O . LYS A 1 86 ? 5.947 13.046 -11.989 1.00 90.88 86 LYS A O 1
ATOM 693 N N . ILE A 1 87 ? 7.279 11.249 -11.799 1.00 89.62 87 ILE A N 1
ATOM 694 C CA . ILE A 1 87 ? 8.538 11.939 -12.138 1.00 89.62 87 ILE A CA 1
ATOM 695 C C . ILE A 1 87 ? 8.941 11.791 -13.609 1.00 89.62 87 ILE A C 1
ATOM 697 O O . ILE A 1 87 ? 10.076 12.096 -13.969 1.00 89.62 87 ILE A O 1
ATOM 701 N N . HIS A 1 88 ? 8.039 11.295 -14.461 1.00 88.81 88 HIS A N 1
ATOM 702 C CA . HIS A 1 88 ? 8.293 11.036 -15.880 1.00 88.81 88 HIS A CA 1
ATOM 703 C C . HIS A 1 88 ? 9.515 10.140 -16.148 1.00 88.81 88 HIS A C 1
ATOM 705 O O . HIS A 1 88 ? 10.140 10.248 -17.203 1.00 88.81 88 HIS A O 1
ATOM 711 N N . LEU A 1 89 ? 9.849 9.234 -15.221 1.00 86.50 89 LEU A N 1
ATOM 712 C CA . LEU A 1 89 ? 10.902 8.239 -15.402 1.00 86.50 89 LEU A CA 1
ATOM 713 C C . LEU A 1 89 ? 10.338 7.052 -16.204 1.00 86.50 89 LEU A C 1
ATOM 715 O O . LEU A 1 89 ? 9.475 6.328 -15.699 1.00 86.50 89 LEU A O 1
ATOM 719 N N . PRO A 1 90 ? 10.798 6.826 -17.448 1.00 82.56 90 PRO A N 1
ATOM 720 C CA . PRO A 1 90 ? 10.287 5.750 -18.288 1.00 82.56 90 PRO A CA 1
ATOM 721 C C . PRO A 1 90 ? 10.539 4.361 -17.686 1.00 82.56 90 PRO A C 1
ATOM 723 O O . PRO A 1 90 ? 11.589 4.104 -17.095 1.00 82.56 90 PRO A O 1
ATOM 726 N N . PHE A 1 91 ? 9.585 3.443 -17.866 1.00 77.88 91 PHE A N 1
ATOM 727 C CA . PHE A 1 91 ? 9.635 2.097 -17.281 1.00 77.88 91 PHE A CA 1
ATOM 728 C C . PHE A 1 91 ? 10.847 1.268 -17.747 1.00 77.88 91 PHE A C 1
ATOM 730 O O . PHE A 1 91 ? 11.382 0.463 -16.989 1.00 77.88 91 PHE A O 1
ATOM 737 N N . ASP A 1 92 ? 11.304 1.460 -18.982 1.00 79.12 92 ASP A N 1
ATOM 738 C CA . ASP A 1 92 ? 12.499 0.825 -19.549 1.00 79.12 92 ASP A CA 1
ATOM 739 C C . ASP A 1 92 ? 13.800 1.272 -18.869 1.00 79.12 92 ASP A C 1
ATOM 741 O O . ASP A 1 92 ? 14.760 0.504 -18.837 1.00 79.12 92 ASP A O 1
ATOM 745 N N . LYS A 1 93 ? 13.814 2.467 -18.265 1.00 82.69 93 LYS A N 1
ATOM 746 C CA . LYS A 1 93 ? 14.950 2.976 -17.484 1.00 82.69 93 LYS A CA 1
ATOM 747 C C . LYS A 1 93 ? 14.948 2.497 -16.032 1.00 82.69 93 LYS A C 1
ATOM 749 O O . LYS A 1 93 ? 15.934 2.704 -15.325 1.00 82.69 93 LYS A O 1
ATOM 754 N N . LEU A 1 94 ? 13.872 1.856 -15.570 1.00 82.88 94 LEU A N 1
ATOM 755 C CA . LEU A 1 94 ? 13.819 1.286 -14.227 1.00 82.88 94 LEU A CA 1
ATOM 756 C C . LEU A 1 94 ? 14.631 -0.004 -14.156 1.00 82.88 94 LEU A C 1
ATOM 758 O O . LEU A 1 94 ? 14.505 -0.905 -14.991 1.00 82.88 94 LEU A O 1
ATOM 762 N N . ASN A 1 95 ? 15.408 -0.143 -13.084 1.00 83.94 95 ASN A N 1
ATOM 763 C CA . ASN A 1 95 ? 16.091 -1.390 -12.811 1.00 83.94 95 ASN A CA 1
ATOM 764 C C . ASN A 1 95 ? 15.107 -2.407 -12.212 1.00 83.94 95 ASN A C 1
ATOM 766 O O . ASN A 1 95 ? 14.894 -2.497 -11.003 1.00 83.94 95 ASN A O 1
ATOM 770 N N . LYS A 1 96 ? 14.529 -3.230 -13.088 1.00 80.94 96 LYS A N 1
ATOM 771 C CA . LYS A 1 96 ? 13.494 -4.213 -12.741 1.00 80.94 96 LYS A CA 1
ATOM 772 C C . LYS A 1 96 ? 13.930 -5.236 -11.686 1.00 80.94 96 LYS A C 1
ATOM 774 O O . LYS A 1 96 ? 13.067 -5.839 -11.054 1.00 80.94 96 LYS A O 1
ATOM 779 N N . THR A 1 97 ? 15.234 -5.466 -11.498 1.00 80.75 97 THR A N 1
ATOM 780 C CA . THR A 1 97 ? 15.733 -6.377 -10.451 1.00 80.75 97 THR A CA 1
ATOM 781 C C . THR A 1 97 ? 15.703 -5.744 -9.063 1.00 80.75 97 THR A C 1
ATOM 783 O O . THR A 1 97 ? 15.632 -6.476 -8.079 1.00 80.75 97 THR A O 1
ATOM 786 N N . LEU A 1 98 ? 15.706 -4.410 -8.976 1.00 83.69 98 LEU A N 1
ATOM 787 C CA . LEU A 1 98 ? 15.674 -3.670 -7.715 1.00 83.69 98 LEU A CA 1
ATOM 788 C C . LEU A 1 98 ? 14.248 -3.372 -7.242 1.00 83.69 98 LEU A C 1
ATOM 790 O O . LEU A 1 98 ? 14.029 -3.234 -6.043 1.00 83.69 98 LEU A O 1
ATOM 794 N N . LEU A 1 99 ? 13.269 -3.324 -8.156 1.00 84.00 99 LEU A N 1
ATOM 795 C CA . LEU A 1 99 ? 11.858 -3.058 -7.841 1.00 84.00 99 LEU A CA 1
ATOM 796 C C . LEU A 1 99 ? 11.277 -3.893 -6.679 1.00 84.00 99 LEU A C 1
ATOM 798 O O . LEU A 1 99 ? 10.630 -3.282 -5.830 1.00 84.00 99 LEU A O 1
ATOM 802 N N . PRO A 1 100 ? 11.506 -5.218 -6.576 1.00 82.19 100 PRO A N 1
ATOM 803 C CA . PRO A 1 100 ? 10.965 -6.021 -5.473 1.00 82.19 100 PRO A CA 1
ATOM 804 C C . PRO A 1 100 ? 11.772 -5.932 -4.169 1.00 82.19 100 PRO A C 1
ATOM 806 O O . PRO A 1 100 ? 11.358 -6.488 -3.155 1.00 82.19 100 PRO A O 1
ATOM 809 N N . LEU A 1 101 ? 12.959 -5.317 -4.175 1.00 82.44 101 LEU A N 1
ATOM 810 C CA . LEU A 1 101 ? 13.860 -5.382 -3.026 1.00 82.44 101 LEU A CA 1
ATOM 811 C C . LEU A 1 101 ? 13.401 -4.464 -1.890 1.00 82.44 101 LEU A C 1
ATOM 813 O O . LEU A 1 101 ? 12.923 -3.355 -2.123 1.00 82.44 101 LEU A O 1
ATOM 817 N N . ALA A 1 102 ? 13.663 -4.899 -0.656 1.00 79.38 102 ALA A N 1
ATOM 818 C CA . ALA A 1 102 ? 13.408 -4.148 0.577 1.00 79.38 102 ALA A CA 1
ATOM 819 C C . ALA A 1 102 ? 14.136 -2.788 0.649 1.00 79.38 102 ALA A C 1
ATOM 821 O O . ALA A 1 102 ? 13.719 -1.883 1.369 1.00 79.38 102 ALA A O 1
ATOM 822 N N . LYS A 1 103 ? 15.227 -2.635 -0.109 1.00 77.12 103 LYS A N 1
ATOM 823 C CA . LYS A 1 103 ? 16.058 -1.425 -0.145 1.00 77.12 103 LYS A CA 1
ATOM 824 C C . LYS A 1 103 ? 15.449 -0.355 -1.061 1.00 77.12 103 LYS A C 1
ATOM 826 O O . LYS A 1 103 ? 14.774 -0.735 -2.020 1.00 77.12 103 LYS A O 1
ATOM 831 N N . PRO A 1 104 ? 15.699 0.946 -0.817 1.00 76.19 104 PRO A N 1
ATOM 832 C CA . PRO A 1 104 ? 15.290 2.010 -1.731 1.00 76.19 104 PRO A CA 1
ATOM 833 C C . PRO A 1 104 ? 15.792 1.759 -3.155 1.00 76.19 104 PRO A C 1
ATOM 835 O O . PRO A 1 104 ? 16.899 1.258 -3.368 1.00 76.19 104 PRO A O 1
ATOM 838 N N . HIS A 1 105 ? 14.957 2.100 -4.135 1.00 83.25 105 HIS A N 1
ATOM 839 C CA . HIS A 1 105 ? 15.307 1.979 -5.542 1.00 83.25 105 HIS A CA 1
ATOM 840 C C . HIS A 1 105 ? 15.919 3.305 -6.027 1.00 83.25 105 HIS A C 1
ATOM 842 O O . HIS A 1 105 ? 15.285 4.348 -5.874 1.00 83.25 105 HIS A O 1
ATOM 848 N N . PRO A 1 106 ? 17.112 3.305 -6.654 1.00 79.56 106 PRO A N 1
ATOM 849 C CA . PRO A 1 106 ? 17.726 4.527 -7.174 1.00 79.56 106 PRO A CA 1
ATOM 850 C C . PRO A 1 106 ? 16.784 5.281 -8.123 1.00 79.56 106 PRO A C 1
ATOM 852 O O . PRO A 1 106 ? 16.213 4.680 -9.033 1.00 79.56 106 PRO A O 1
ATOM 855 N N . GLY A 1 107 ? 16.589 6.579 -7.894 1.00 79.50 107 GLY A N 1
ATOM 856 C CA . GLY A 1 107 ? 15.683 7.425 -8.684 1.00 79.50 107 GLY A CA 1
ATOM 857 C C . GLY A 1 107 ? 14.195 7.346 -8.311 1.00 79.50 107 GLY A C 1
ATOM 858 O O . GLY A 1 107 ? 13.425 8.150 -8.817 1.00 79.50 107 GLY A O 1
ATOM 859 N N . ILE A 1 108 ? 13.791 6.424 -7.429 1.00 85.12 108 ILE A N 1
ATOM 860 C CA . ILE A 1 108 ? 12.434 6.285 -6.858 1.00 85.12 108 ILE A CA 1
ATOM 861 C C . ILE A 1 108 ? 12.539 5.714 -5.431 1.00 85.12 108 ILE A C 1
ATOM 863 O O . ILE A 1 108 ? 12.000 4.659 -5.085 1.00 85.12 108 ILE A O 1
ATOM 867 N N . ASP A 1 109 ? 13.313 6.406 -4.605 1.00 82.81 109 ASP A N 1
ATOM 868 C CA . ASP A 1 109 ? 13.764 5.986 -3.276 1.00 82.81 109 ASP A CA 1
ATOM 869 C C . ASP A 1 109 ? 12.721 6.180 -2.172 1.00 82.81 109 ASP A C 1
ATOM 871 O O . ASP A 1 109 ? 12.911 5.708 -1.054 1.00 82.81 109 ASP A O 1
ATOM 875 N N . LYS A 1 110 ? 11.588 6.808 -2.491 1.00 87.38 110 LYS A N 1
ATOM 876 C CA . LYS A 1 110 ? 10.573 7.159 -1.499 1.00 87.38 110 LYS A CA 1
ATOM 877 C C . LYS A 1 110 ? 10.043 5.974 -0.713 1.00 87.38 110 LYS A C 1
ATOM 879 O O . LYS A 1 110 ? 9.792 6.142 0.467 1.00 87.38 110 LYS A O 1
ATOM 884 N N . TRP A 1 111 ? 9.858 4.810 -1.336 1.00 91.94 111 TRP A N 1
ATOM 885 C CA . TRP A 1 111 ? 9.174 3.666 -0.725 1.00 91.94 111 TRP A CA 1
ATOM 886 C C . TRP A 1 111 ? 10.143 2.589 -0.222 1.00 91.94 111 TRP A C 1
ATOM 888 O O . TRP A 1 111 ? 10.916 2.003 -0.993 1.00 91.94 111 TRP A O 1
ATOM 898 N N . HIS A 1 112 ? 10.044 2.283 1.070 1.00 91.44 112 HIS A N 1
ATOM 899 C CA . HIS A 1 112 ? 10.803 1.253 1.777 1.00 91.44 112 HIS A CA 1
ATOM 900 C C . HIS A 1 112 ? 9.890 0.091 2.167 1.00 91.44 112 HIS A C 1
ATOM 902 O O . HIS A 1 112 ? 8.796 0.308 2.686 1.00 91.44 112 HIS A O 1
ATOM 908 N N . TYR A 1 113 ? 10.360 -1.141 1.956 1.00 92.56 113 TYR A N 1
ATOM 909 C CA . TYR A 1 113 ? 9.615 -2.350 2.295 1.00 92.56 113 TYR A CA 1
ATOM 910 C C . TYR A 1 113 ? 10.323 -3.135 3.401 1.00 92.56 113 TYR A C 1
ATOM 912 O O . TYR A 1 113 ? 11.422 -3.651 3.217 1.00 92.56 113 TYR A O 1
ATOM 920 N N . HIS A 1 114 ? 9.663 -3.246 4.550 1.00 90.94 114 HIS A N 1
ATOM 921 C CA . HIS A 1 114 ? 10.101 -3.989 5.726 1.00 90.94 114 HIS A CA 1
ATOM 922 C C . HIS A 1 114 ? 9.340 -5.312 5.799 1.00 90.94 114 HIS A C 1
ATOM 924 O O . HIS A 1 114 ? 8.340 -5.429 6.507 1.00 90.94 114 HIS A O 1
ATOM 930 N N . LYS A 1 115 ? 9.813 -6.313 5.050 1.00 87.12 115 LYS A N 1
ATOM 931 C CA . LYS A 1 115 ? 9.146 -7.620 4.927 1.00 87.12 115 LYS A CA 1
ATOM 932 C C . LYS A 1 115 ? 8.878 -8.290 6.277 1.00 87.12 115 LYS A C 1
ATOM 934 O O . LYS A 1 115 ? 7.767 -8.740 6.514 1.00 87.12 115 LYS A O 1
ATOM 939 N N . GLU A 1 116 ? 9.867 -8.301 7.168 1.00 87.44 116 GLU A N 1
ATOM 940 C CA . GLU A 1 116 ? 9.765 -8.926 8.498 1.00 87.44 116 GLU A CA 1
ATOM 941 C C . GLU A 1 116 ? 8.725 -8.255 9.403 1.00 87.44 116 GLU A C 1
ATOM 943 O O . GLU A 1 116 ? 8.195 -8.885 10.310 1.00 87.44 116 GLU A O 1
ATOM 948 N N . LYS A 1 117 ? 8.420 -6.980 9.144 1.00 88.31 117 LYS A N 1
ATOM 949 C CA . LYS A 1 117 ? 7.446 -6.193 9.906 1.00 88.31 117 LYS A CA 1
ATOM 950 C C . LYS A 1 117 ? 6.085 -6.096 9.215 1.00 88.31 117 LYS A C 1
ATOM 952 O O . LYS A 1 117 ? 5.223 -5.391 9.724 1.00 88.31 117 LYS A O 1
ATOM 957 N N . GLY A 1 118 ? 5.902 -6.725 8.048 1.00 90.50 118 GLY A N 1
ATOM 958 C CA . GLY A 1 118 ? 4.664 -6.598 7.271 1.00 90.50 118 GLY A CA 1
ATOM 959 C C . GLY A 1 118 ? 4.330 -5.142 6.926 1.00 90.50 118 GLY A C 1
ATOM 960 O O . GLY A 1 118 ? 3.184 -4.715 7.043 1.00 90.50 118 GLY A O 1
ATOM 961 N N . MET A 1 119 ? 5.344 -4.343 6.574 1.00 93.69 119 MET A N 1
ATOM 962 C CA . MET A 1 119 ? 5.181 -2.893 6.450 1.00 93.69 119 MET A CA 1
ATOM 963 C C . MET A 1 119 ? 5.827 -2.329 5.188 1.00 93.69 119 MET A C 1
ATOM 965 O O . MET A 1 119 ? 6.988 -2.608 4.894 1.00 93.69 119 MET A O 1
ATOM 969 N N . ILE A 1 120 ? 5.109 -1.452 4.490 1.00 94.88 120 ILE A N 1
ATOM 970 C CA . ILE A 1 120 ? 5.675 -0.515 3.514 1.00 94.88 120 ILE A CA 1
ATOM 971 C C . ILE A 1 120 ? 5.518 0.896 4.076 1.00 94.88 120 ILE A C 1
ATOM 973 O O . ILE A 1 120 ? 4.455 1.252 4.567 1.00 94.88 120 ILE A O 1
ATOM 977 N N . GLN A 1 121 ? 6.552 1.721 3.986 1.00 93.62 121 GLN A N 1
ATOM 978 C CA . GLN A 1 121 ? 6.474 3.126 4.382 1.00 93.62 121 GLN A CA 1
ATOM 979 C C . GLN A 1 121 ? 7.194 4.000 3.370 1.00 93.62 121 GLN A C 1
ATOM 981 O O . GLN A 1 121 ? 8.164 3.549 2.751 1.00 93.62 121 GLN A O 1
ATOM 986 N N . ASN A 1 122 ? 6.755 5.246 3.223 1.00 91.94 122 ASN A N 1
ATOM 987 C CA . ASN A 1 122 ? 7.565 6.241 2.542 1.00 91.94 122 ASN A CA 1
ATOM 988 C C . ASN A 1 122 ? 8.512 6.966 3.518 1.00 91.94 122 ASN A C 1
ATOM 990 O O . ASN A 1 122 ? 8.184 7.179 4.680 1.00 91.94 122 ASN A O 1
ATOM 994 N N . ILE A 1 123 ? 9.704 7.334 3.047 1.00 89.00 123 ILE A N 1
ATOM 995 C CA . ILE A 1 123 ? 10.681 8.143 3.804 1.00 89.00 123 ILE A CA 1
ATOM 996 C C . ILE A 1 123 ? 10.562 9.645 3.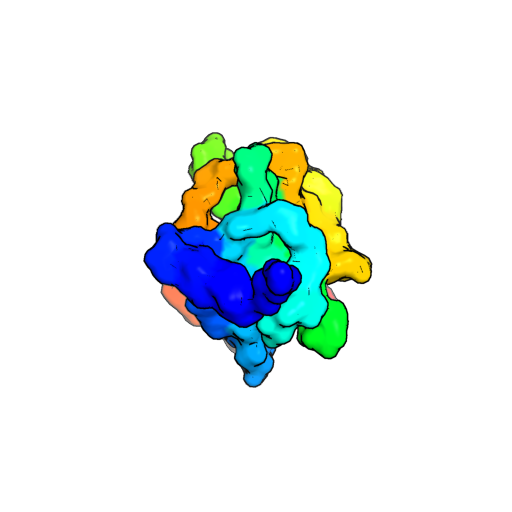512 1.00 89.00 123 ILE A C 1
ATOM 998 O O . ILE A 1 123 ? 11.158 10.469 4.197 1.00 89.00 123 ILE A O 1
ATOM 1002 N N . SER A 1 124 ? 9.796 10.000 2.482 1.00 88.06 124 SER A N 1
ATOM 1003 C CA . SER A 1 124 ? 9.461 11.369 2.103 1.00 88.06 124 SER A CA 1
ATOM 1004 C C . SER A 1 124 ? 8.060 11.400 1.485 1.00 88.06 124 SER A C 1
ATOM 1006 O O . SER A 1 124 ? 7.620 10.375 0.945 1.00 88.06 124 SER A O 1
ATOM 1008 N N . PRO A 1 125 ? 7.339 12.537 1.539 1.00 89.19 125 PRO A N 1
ATOM 1009 C CA . PRO A 1 125 ? 5.977 12.633 1.022 1.00 89.19 125 PRO A CA 1
ATOM 1010 C C . PRO A 1 125 ? 5.836 12.083 -0.405 1.00 89.19 125 PRO A C 1
ATOM 1012 O O . PRO A 1 125 ? 6.597 12.425 -1.318 1.00 89.19 125 PRO A O 1
ATOM 1015 N N . THR A 1 126 ? 4.877 11.175 -0.595 1.00 88.88 126 THR A N 1
ATOM 1016 C CA . THR A 1 126 ? 4.607 10.556 -1.902 1.00 88.88 126 THR A CA 1
ATOM 1017 C C . THR A 1 126 ? 3.943 11.557 -2.851 1.00 88.88 126 THR A C 1
ATOM 1019 O O . THR A 1 126 ? 3.213 12.443 -2.417 1.00 88.88 126 THR A O 1
ATOM 1022 N N . MET A 1 127 ? 4.201 11.427 -4.157 1.00 88.06 127 MET A N 1
ATOM 1023 C CA . MET A 1 127 ? 3.463 12.164 -5.196 1.00 88.06 127 MET A CA 1
ATOM 1024 C C . MET A 1 127 ? 2.151 11.473 -5.595 1.00 88.06 127 MET A C 1
ATOM 1026 O O . MET A 1 127 ? 1.434 11.957 -6.476 1.00 88.06 127 MET A O 1
ATOM 1030 N N . LEU A 1 128 ? 1.844 10.320 -4.998 1.00 90.62 128 LEU A N 1
ATOM 1031 C CA . LEU A 1 128 ? 0.608 9.596 -5.250 1.00 90.62 128 LEU A CA 1
ATOM 1032 C C . LEU A 1 128 ? -0.529 10.239 -4.461 1.00 90.62 128 LEU A C 1
ATOM 1034 O O . LEU A 1 128 ? -0.522 10.266 -3.233 1.00 90.62 128 LEU A O 1
ATOM 1038 N N . ASP A 1 129 ? -1.532 10.731 -5.181 1.00 91.00 129 ASP A N 1
ATOM 1039 C CA . ASP A 1 129 ? -2.783 11.159 -4.571 1.00 91.00 129 ASP A CA 1
ATOM 1040 C C . ASP A 1 129 ? -3.542 9.948 -3.979 1.00 91.00 129 ASP A C 1
ATOM 1042 O O . ASP A 1 129 ? -3.316 8.802 -4.395 1.00 91.00 129 ASP A O 1
ATOM 1046 N N . PRO A 1 130 ? -4.470 10.163 -3.027 1.00 89.38 130 PRO A N 1
ATOM 1047 C CA . PRO A 1 130 ? -5.184 9.070 -2.367 1.00 89.38 130 PRO A CA 1
ATOM 1048 C C . PRO A 1 130 ? -5.943 8.135 -3.320 1.00 89.38 130 PRO A C 1
ATOM 1050 O O . PRO A 1 130 ? -6.077 6.947 -3.025 1.00 89.38 130 PRO A O 1
ATOM 1053 N N . ILE A 1 131 ? -6.427 8.632 -4.465 1.00 90.75 131 ILE A N 1
ATOM 1054 C CA . ILE A 1 131 ? -7.154 7.817 -5.449 1.00 90.75 131 ILE A CA 1
ATOM 1055 C C . ILE A 1 131 ? -6.174 6.881 -6.159 1.00 90.75 131 ILE A C 1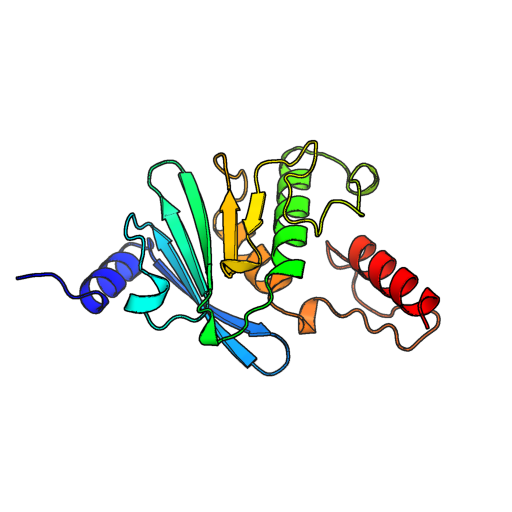
ATOM 1057 O O . ILE A 1 131 ? -6.412 5.671 -6.219 1.00 90.75 131 ILE A O 1
ATOM 1061 N N . THR A 1 132 ? -5.049 7.422 -6.634 1.00 90.69 132 THR A N 1
ATOM 1062 C CA . THR A 1 132 ? -3.966 6.636 -7.238 1.00 90.69 132 THR A CA 1
ATOM 1063 C C . THR A 1 132 ? -3.430 5.605 -6.248 1.00 90.69 132 THR A C 1
ATOM 1065 O O . THR A 1 132 ? -3.283 4.436 -6.603 1.00 90.69 132 THR A O 1
ATOM 1068 N N . LEU A 1 133 ? -3.218 5.986 -4.983 1.00 92.94 133 LEU A N 1
ATOM 1069 C CA . LEU A 1 133 ? -2.740 5.067 -3.951 1.00 92.94 133 LEU A CA 1
ATOM 1070 C C . LEU A 1 133 ? -3.744 3.938 -3.679 1.00 92.94 133 LEU A C 1
ATOM 1072 O O . LEU A 1 133 ? -3.364 2.767 -3.671 1.00 92.94 133 LEU A O 1
ATOM 1076 N N . LYS A 1 134 ? -5.036 4.260 -3.524 1.00 93.50 134 LYS A N 1
ATOM 1077 C CA . LYS A 1 134 ? -6.101 3.256 -3.366 1.00 93.50 134 LYS A CA 1
ATOM 1078 C C . LYS A 1 134 ? -6.080 2.248 -4.510 1.00 93.50 134 LYS A C 1
ATOM 1080 O O . LYS A 1 134 ? -6.257 1.050 -4.282 1.00 93.50 134 LYS A O 1
ATOM 1085 N N . GLN A 1 135 ? -5.849 2.718 -5.734 1.00 90.06 135 GLN A N 1
ATOM 1086 C CA . GLN A 1 135 ? -5.825 1.842 -6.894 1.00 90.06 135 GLN A CA 1
ATOM 1087 C C . GLN A 1 135 ? -4.528 1.038 -7.028 1.00 90.06 135 GLN A C 1
ATOM 1089 O O . GLN A 1 135 ? -4.573 -0.131 -7.422 1.00 90.06 135 GLN A O 1
ATOM 1094 N N . ALA A 1 136 ? -3.400 1.604 -6.602 1.00 91.19 136 ALA A N 1
ATOM 1095 C CA . ALA A 1 136 ? -2.151 0.879 -6.431 1.00 91.19 136 ALA A CA 1
ATOM 1096 C C . ALA A 1 136 ? -2.309 -0.276 -5.432 1.00 91.19 136 ALA A C 1
ATOM 1098 O O . ALA A 1 136 ? -1.892 -1.387 -5.735 1.00 91.19 136 ALA A O 1
ATOM 1099 N N . ILE A 1 137 ? -2.987 -0.061 -4.299 1.00 92.19 137 ILE A N 1
ATOM 1100 C CA . ILE A 1 137 ? -3.273 -1.105 -3.299 1.00 92.19 137 ILE A CA 1
ATOM 1101 C C . ILE A 1 137 ? -4.155 -2.204 -3.885 1.00 92.19 137 ILE A C 1
ATOM 1103 O O . ILE A 1 137 ? -3.812 -3.383 -3.816 1.00 92.19 137 ILE A O 1
ATOM 1107 N N . LYS A 1 138 ? -5.273 -1.823 -4.514 1.00 90.06 138 LYS A N 1
ATOM 1108 C CA . LYS A 1 138 ? -6.177 -2.776 -5.171 1.00 90.06 138 LYS A CA 1
ATOM 1109 C C . LYS A 1 138 ? -5.471 -3.618 -6.222 1.00 90.06 138 LYS A C 1
ATOM 1111 O O . LYS A 1 138 ? -5.804 -4.786 -6.366 1.00 90.06 138 LYS A O 1
ATOM 1116 N N . THR A 1 139 ? -4.522 -3.033 -6.944 1.00 85.62 139 THR A N 1
ATOM 1117 C CA . THR A 1 139 ? -3.746 -3.741 -7.962 1.00 85.62 139 THR A CA 1
ATOM 1118 C C . THR A 1 139 ? -2.687 -4.620 -7.302 1.00 85.62 139 THR A C 1
ATOM 1120 O O . THR A 1 139 ? -2.685 -5.821 -7.524 1.00 85.62 139 THR A O 1
ATOM 1123 N N . GLY A 1 140 ? -1.837 -4.038 -6.455 1.00 86.88 140 GLY A N 1
ATOM 1124 C CA . GLY A 1 140 ? -0.658 -4.649 -5.835 1.00 86.88 140 GLY A CA 1
ATOM 1125 C C . GLY A 1 140 ? -0.933 -5.785 -4.859 1.00 86.88 140 GLY A C 1
ATOM 1126 O O . GLY A 1 140 ? -0.101 -6.670 -4.713 1.00 86.88 140 GLY A O 1
ATOM 1127 N N . ILE A 1 141 ? -2.091 -5.775 -4.198 1.00 89.81 141 ILE A N 1
ATOM 1128 C CA . ILE A 1 141 ? -2.504 -6.862 -3.299 1.00 89.81 141 ILE A CA 1
ATOM 1129 C C . ILE A 1 141 ? -3.253 -7.959 -4.062 1.00 89.81 141 ILE A C 1
ATOM 1131 O O . ILE A 1 141 ? -3.218 -9.129 -3.668 1.00 89.81 141 ILE A O 1
ATOM 1135 N N . ASN A 1 142 ? -3.912 -7.601 -5.169 1.00 83.88 142 ASN A N 1
ATOM 1136 C CA . ASN A 1 142 ? -4.780 -8.512 -5.892 1.00 83.88 142 ASN A CA 1
ATOM 1137 C C . ASN A 1 142 ? -4.047 -9.388 -6.895 1.00 83.88 142 ASN A C 1
ATOM 1139 O O . ASN A 1 142 ? -3.936 -9.077 -8.081 1.00 83.88 142 ASN A O 1
ATOM 1143 N N . THR A 1 143 ? -3.655 -10.567 -6.422 1.00 71.56 143 THR A N 1
ATOM 1144 C CA . THR A 1 143 ? -2.987 -11.588 -7.234 1.00 71.56 143 THR A CA 1
ATOM 1145 C C . THR A 1 143 ? -3.830 -12.079 -8.418 1.00 71.56 143 THR A C 1
ATOM 1147 O O . THR A 1 143 ? -3.258 -12.528 -9.414 1.00 71.56 143 THR A O 1
ATOM 1150 N N . ASN A 1 144 ? -5.163 -11.926 -8.385 1.00 67.75 144 ASN A N 1
ATOM 1151 C CA . ASN A 1 144 ? -6.041 -12.271 -9.512 1.00 67.75 144 ASN A CA 1
ATOM 1152 C C . ASN A 1 144 ? -6.015 -11.208 -10.625 1.00 67.75 144 ASN A C 1
ATOM 1154 O O . ASN A 1 144 ? -6.270 -11.529 -11.781 1.00 67.75 144 ASN A O 1
ATOM 1158 N N . LEU A 1 145 ? -5.694 -9.949 -10.303 1.00 63.56 145 LEU A N 1
ATOM 1159 C CA . LEU A 1 145 ? -5.522 -8.875 -11.294 1.00 63.56 145 LEU A CA 1
ATOM 1160 C C . LEU A 1 145 ? -4.103 -8.833 -11.877 1.00 63.56 145 LEU A C 1
ATOM 1162 O O . LEU A 1 145 ? -3.882 -8.232 -12.928 1.00 63.56 145 LEU A O 1
ATOM 1166 N N . MET A 1 146 ? -3.150 -9.466 -11.193 1.00 55.16 146 MET A N 1
ATOM 1167 C CA . MET A 1 146 ? -1.722 -9.430 -11.519 1.00 55.16 146 MET A CA 1
ATOM 1168 C C . MET A 1 146 ? -1.192 -10.692 -12.196 1.00 55.16 146 MET A C 1
ATOM 1170 O O . MET A 1 146 ? -0.019 -10.744 -12.558 1.00 55.16 146 MET A O 1
ATOM 1174 N N . SER A 1 147 ? -2.042 -11.699 -12.393 1.00 49.88 147 SER A N 1
ATOM 1175 C CA . SER A 1 147 ? -1.678 -12.930 -13.090 1.00 49.88 147 SER A CA 1
ATOM 1176 C C . SER A 1 147 ? -2.042 -12.808 -14.573 1.00 49.88 147 SER A C 1
ATOM 1178 O O . SER A 1 147 ? -3.203 -13.025 -14.921 1.00 49.88 147 SER A O 1
ATOM 1180 N N . PRO A 1 148 ? -1.109 -12.457 -15.483 1.00 50.19 148 PRO A N 1
ATOM 1181 C CA . PRO A 1 148 ? -1.341 -12.723 -16.895 1.00 50.19 148 PRO A CA 1
ATOM 1182 C C . PRO A 1 148 ? -1.541 -14.229 -17.074 1.00 50.19 148 PRO A C 1
ATOM 1184 O O . PRO A 1 148 ? -0.790 -15.034 -16.517 1.00 50.19 148 PRO A O 1
ATOM 1187 N N . ASP A 1 149 ? -2.542 -14.616 -17.860 1.00 47.66 149 ASP A N 1
ATOM 1188 C CA . ASP A 1 149 ? -2.696 -16.003 -18.278 1.00 47.66 149 ASP A CA 1
ATOM 1189 C C . ASP A 1 149 ? -1.503 -16.380 -19.178 1.00 47.66 149 ASP A C 1
ATOM 1191 O O . ASP A 1 149 ? -1.428 -16.032 -20.360 1.00 47.66 149 ASP A O 1
ATOM 1195 N N . CYS A 1 150 ? -0.504 -17.018 -18.561 1.00 43.88 150 CYS A N 1
ATOM 1196 C CA . CYS A 1 150 ? 0.763 -17.432 -19.167 1.00 43.88 150 CYS A CA 1
ATOM 1197 C C . CYS A 1 150 ? 0.710 -18.896 -19.679 1.00 43.88 150 CYS A C 1
ATOM 1199 O O . CYS A 1 150 ? 1.772 -19.488 -19.913 1.00 43.88 150 CYS A O 1
ATOM 1201 N N . SER A 1 151 ? -0.483 -19.493 -19.844 1.00 45.06 151 SER A N 1
ATOM 1202 C CA . SER A 1 151 ? -0.678 -20.898 -20.259 1.00 45.06 151 SER A CA 1
ATOM 1203 C C . SER A 1 151 ? -0.297 -21.211 -21.721 1.00 45.06 151 SER A C 1
ATOM 1205 O O . SER A 1 151 ? -0.203 -22.381 -22.083 1.00 45.06 151 SER A O 1
ATOM 1207 N N . GLY A 1 152 ? 0.017 -20.199 -22.543 1.00 38.69 152 GLY A N 1
ATOM 1208 C CA . GLY A 1 152 ? 0.455 -20.350 -23.939 1.00 38.69 152 GLY A CA 1
ATOM 1209 C C . GLY A 1 152 ? 1.827 -19.735 -24.262 1.00 38.69 152 GLY A C 1
ATOM 1210 O O . GLY A 1 152 ? 2.517 -19.184 -23.397 1.00 38.69 152 GLY A O 1
ATOM 1211 N N . ILE A 1 153 ? 2.223 -19.837 -25.540 1.00 37.38 153 ILE A N 1
ATOM 1212 C CA . ILE A 1 153 ? 3.401 -19.161 -26.134 1.00 37.38 153 ILE A CA 1
ATOM 1213 C C . ILE A 1 153 ? 3.188 -17.633 -26.176 1.00 37.38 153 ILE A C 1
ATOM 1215 O O . ILE A 1 153 ? 4.143 -16.863 -26.092 1.00 37.38 153 ILE A O 1
ATOM 1219 N N . GLU A 1 154 ? 1.930 -17.196 -26.194 1.00 39.75 154 GLU A N 1
ATOM 1220 C CA . GLU A 1 154 ? 1.511 -15.800 -26.110 1.00 39.75 154 GLU A CA 1
ATOM 1221 C C . GLU A 1 154 ? 0.705 -15.587 -24.826 1.00 39.75 154 GLU A C 1
ATOM 1223 O O . GLU A 1 154 ? -0.225 -16.339 -24.535 1.00 39.75 154 GLU A O 1
ATOM 1228 N N . CYS A 1 155 ? 1.054 -14.564 -24.045 1.00 39.81 155 CYS A N 1
ATOM 1229 C CA . CYS A 1 155 ? 0.231 -14.146 -22.912 1.00 39.81 155 CYS A CA 1
ATOM 1230 C C . CYS A 1 155 ? -1.013 -13.439 -23.463 1.00 39.81 155 CYS A C 1
ATOM 1232 O O . CYS A 1 155 ? -0.893 -12.386 -24.090 1.00 39.81 155 CYS A O 1
ATOM 1234 N N . ARG A 1 156 ? -2.202 -14.014 -23.257 1.00 40.81 156 ARG A N 1
ATOM 1235 C CA . ARG A 1 156 ? -3.469 -13.404 -23.688 1.00 40.81 156 ARG A CA 1
ATOM 1236 C C . ARG A 1 156 ? -4.031 -12.552 -22.548 1.00 40.81 156 ARG A C 1
ATOM 1238 O O . ARG A 1 156 ? -4.327 -13.064 -21.476 1.00 40.81 156 ARG A O 1
ATOM 1245 N N . GLY A 1 157 ? -4.175 -11.245 -22.773 1.00 44.38 157 GLY A N 1
ATOM 1246 C CA . GLY A 1 157 ? -4.773 -10.316 -21.807 1.00 44.38 157 GLY A CA 1
ATOM 1247 C C . GLY A 1 157 ? -4.741 -8.855 -22.269 1.00 44.38 157 GLY A C 1
ATOM 1248 O O . GLY A 1 157 ? -3.917 -8.477 -23.100 1.00 44.38 157 GLY A O 1
ATOM 1249 N N . LYS A 1 158 ? -5.652 -8.020 -21.742 1.00 40.81 158 LYS A N 1
ATOM 1250 C CA . LYS A 1 158 ? -5.644 -6.557 -21.951 1.00 40.81 158 LYS A CA 1
ATOM 1251 C C . LYS A 1 158 ? -4.300 -5.983 -21.473 1.00 40.81 158 LYS A C 1
ATOM 1253 O O . LYS A 1 158 ? -3.842 -6.363 -20.400 1.00 40.81 158 LYS A O 1
ATOM 1258 N N . LYS A 1 159 ? -3.697 -5.050 -22.229 1.00 41.88 159 LYS A N 1
ATOM 1259 C CA . LYS A 1 159 ? -2.559 -4.225 -21.768 1.00 41.88 159 LYS A CA 1
ATOM 1260 C C . LYS A 1 159 ? -2.941 -3.598 -20.420 1.00 41.88 159 LYS A C 1
ATOM 1262 O O . LYS A 1 159 ? -3.725 -2.657 -20.393 1.00 41.88 159 LYS A O 1
ATOM 1267 N N . CYS A 1 160 ? -2.447 -4.146 -19.315 1.00 46.28 160 CYS A N 1
ATOM 1268 C CA . CYS A 1 160 ? -2.512 -3.492 -18.014 1.00 46.28 160 CYS A CA 1
ATOM 1269 C C . CYS A 1 160 ? -1.248 -2.648 -17.832 1.00 46.28 160 CYS A C 1
ATOM 1271 O O . CYS A 1 160 ? -0.199 -2.968 -18.396 1.00 46.28 160 CYS A O 1
ATOM 1273 N N . ASP A 1 161 ? -1.325 -1.587 -17.032 1.00 49.41 161 ASP A N 1
ATOM 1274 C CA . ASP A 1 161 ? -0.220 -0.637 -16.827 1.00 49.41 161 ASP A CA 1
ATOM 1275 C C . ASP A 1 161 ? 1.066 -1.272 -16.260 1.00 49.41 161 ASP A C 1
ATOM 1277 O O . ASP A 1 161 ? 2.130 -0.655 -16.265 1.00 49.41 161 ASP A O 1
ATOM 1281 N N . PHE A 1 162 ? 0.984 -2.530 -15.823 1.00 58.88 162 PHE A N 1
ATOM 1282 C CA . PHE A 1 162 ? 2.073 -3.317 -15.248 1.00 58.88 162 PHE A CA 1
ATOM 1283 C C . PHE A 1 162 ? 2.464 -4.536 -16.105 1.00 58.88 162 PHE A C 1
ATOM 1285 O O . PHE A 1 162 ? 3.318 -5.333 -15.713 1.00 58.88 162 PHE A O 1
ATOM 1292 N N . TYR A 1 163 ? 1.869 -4.686 -17.294 1.00 59.09 163 TYR A N 1
ATOM 1293 C CA . TYR A 1 163 ? 2.008 -5.850 -18.176 1.00 59.09 163 TYR A CA 1
ATOM 1294 C C . TYR A 1 163 ? 3.469 -6.194 -18.492 1.00 59.09 163 TYR A C 1
ATOM 1296 O O . TYR A 1 163 ? 3.870 -7.351 -18.393 1.00 59.09 163 TYR A O 1
ATOM 1304 N N . CYS A 1 164 ? 4.297 -5.192 -18.805 1.00 60.16 164 CYS A N 1
ATOM 1305 C CA . CYS A 1 164 ? 5.709 -5.403 -19.133 1.00 60.16 164 CYS A CA 1
ATOM 1306 C C . CYS A 1 164 ? 6.512 -5.990 -17.960 1.00 60.16 164 CYS A C 1
ATOM 1308 O O . CYS A 1 164 ? 7.392 -6.819 -18.182 1.00 60.16 164 CYS A O 1
ATOM 1310 N N . TYR A 1 165 ? 6.199 -5.603 -16.719 1.00 63.09 165 TYR A N 1
ATOM 1311 C CA . TYR A 1 165 ? 6.844 -6.173 -15.536 1.00 63.09 165 TYR A CA 1
ATOM 1312 C C . TYR A 1 165 ? 6.427 -7.633 -15.324 1.00 63.09 165 TYR A C 1
ATOM 1314 O O . TYR A 1 165 ? 7.276 -8.514 -15.169 1.00 63.09 165 TYR A O 1
ATOM 1322 N N . PHE A 1 166 ? 5.121 -7.906 -15.364 1.00 63.34 166 PHE A N 1
ATOM 1323 C CA . PHE A 1 166 ? 4.598 -9.252 -15.123 1.00 63.34 166 PHE A CA 1
ATOM 1324 C C . PHE A 1 166 ? 5.002 -10.246 -16.213 1.00 63.34 166 PHE A C 1
ATOM 1326 O O . PHE A 1 166 ? 5.320 -11.395 -15.904 1.00 63.34 166 PHE A O 1
ATOM 1333 N N . LEU A 1 167 ? 5.106 -9.799 -17.467 1.00 61.22 167 LEU A N 1
ATOM 1334 C CA . LEU A 1 167 ? 5.711 -10.584 -18.542 1.00 61.22 167 LEU A CA 1
ATOM 1335 C C . LEU A 1 167 ? 7.169 -10.949 -18.251 1.00 61.22 167 LEU A C 1
ATOM 1337 O O . LEU A 1 167 ? 7.552 -12.110 -18.415 1.00 61.22 167 LEU A O 1
ATOM 1341 N N . ASP A 1 168 ? 7.986 -9.984 -17.822 1.00 62.38 168 ASP A N 1
ATOM 1342 C CA . ASP A 1 168 ? 9.393 -10.234 -17.496 1.00 62.38 168 ASP A CA 1
ATOM 1343 C C . ASP A 1 168 ? 9.526 -11.223 -16.325 1.00 62.38 168 ASP A C 1
ATOM 1345 O O . ASP A 1 168 ? 10.393 -12.103 -16.356 1.00 62.38 168 ASP A O 1
ATOM 1349 N N . ARG A 1 169 ? 8.628 -11.155 -15.330 1.00 60.91 169 ARG A N 1
ATOM 1350 C CA . ARG A 1 169 ? 8.548 -12.127 -14.226 1.00 60.91 169 ARG A CA 1
ATOM 1351 C C . ARG A 1 169 ? 8.126 -13.522 -14.711 1.00 60.91 169 ARG A C 1
ATOM 1353 O O . ARG A 1 169 ? 8.825 -14.489 -14.406 1.00 60.91 169 ARG A O 1
ATOM 1360 N N . CYS A 1 170 ? 7.061 -13.644 -15.516 1.00 57.91 170 CYS A N 1
ATOM 1361 C CA . CYS A 1 170 ? 6.627 -14.925 -16.107 1.00 57.91 170 CYS A CA 1
ATOM 1362 C C . CYS A 1 170 ? 7.767 -15.583 -16.910 1.00 57.91 170 CYS A C 1
ATOM 1364 O O . CYS A 1 170 ? 8.029 -16.777 -16.756 1.00 57.91 170 CYS A O 1
ATOM 1366 N N . LYS A 1 171 ? 8.488 -14.811 -17.738 1.00 58.72 171 LYS A N 1
ATOM 1367 C CA . LYS A 1 171 ? 9.613 -15.315 -18.547 1.00 58.72 171 LYS A CA 1
ATOM 1368 C C . LYS A 1 171 ? 10.779 -15.820 -17.695 1.00 58.72 171 LYS A C 1
ATOM 1370 O O . LYS A 1 171 ? 11.366 -16.843 -18.037 1.00 58.72 171 LYS A O 1
ATOM 1375 N N . LYS A 1 172 ? 11.115 -15.133 -16.597 1.00 57.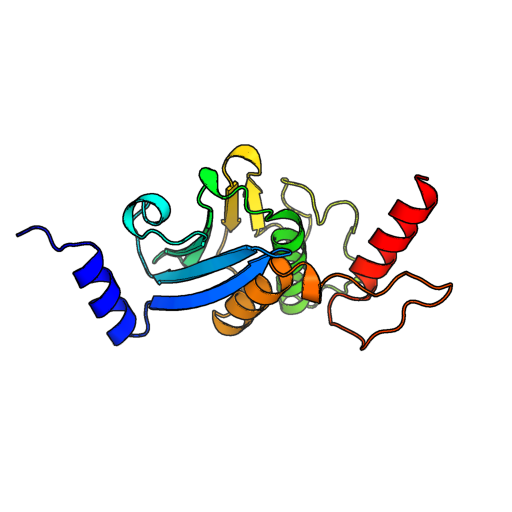34 172 LYS A N 1
ATOM 1376 C CA . LYS A 1 172 ? 12.168 -15.580 -15.667 1.00 57.34 172 LYS A CA 1
ATOM 1377 C C . LYS A 1 172 ? 11.781 -16.874 -14.951 1.00 57.34 172 LYS A C 1
ATOM 1379 O O . LYS A 1 172 ? 12.590 -17.792 -14.904 1.00 57.34 172 LYS A O 1
ATOM 1384 N N . ASN A 1 173 ? 10.538 -16.984 -14.486 1.00 52.84 173 ASN A N 1
ATOM 1385 C CA . ASN A 1 173 ? 10.063 -18.179 -13.782 1.00 52.84 173 ASN A CA 1
ATOM 1386 C C . ASN A 1 173 ? 9.949 -19.413 -14.696 1.00 52.84 173 ASN A C 1
ATOM 1388 O O . ASN A 1 173 ? 10.175 -20.524 -14.231 1.00 52.84 173 ASN A O 1
ATOM 1392 N N . LYS A 1 174 ? 9.656 -19.241 -15.996 1.00 51.34 174 LYS A N 1
ATOM 1393 C CA . LYS A 1 174 ? 9.679 -20.344 -16.978 1.00 51.34 174 LYS A CA 1
ATOM 1394 C C . LYS A 1 174 ? 11.089 -20.874 -17.281 1.00 51.34 174 LYS A C 1
ATOM 1396 O O . LYS A 1 174 ? 11.197 -22.012 -17.706 1.00 51.34 174 LYS A O 1
ATOM 1401 N N . LYS A 1 175 ? 12.148 -20.078 -17.081 1.00 41.91 175 LYS A N 1
ATOM 1402 C CA . LYS A 1 175 ? 13.552 -20.497 -17.284 1.00 41.91 175 LYS A CA 1
ATOM 1403 C C . LYS A 1 175 ? 14.188 -21.169 -16.060 1.00 41.91 175 LYS A C 1
ATOM 1405 O O . LYS A 1 175 ? 15.297 -21.672 -16.168 1.00 41.91 175 LYS A O 1
ATOM 1410 N N . ALA A 1 176 ? 13.529 -21.098 -14.904 1.00 41.56 176 ALA A N 1
ATOM 1411 C CA . ALA A 1 176 ? 14.001 -21.670 -13.643 1.00 41.56 176 ALA A CA 1
ATOM 1412 C C . ALA A 1 176 ? 13.381 -23.049 -13.333 1.00 41.56 176 ALA A C 1
ATOM 1414 O O . ALA A 1 176 ? 13.614 -23.589 -12.254 1.00 41.56 176 ALA A O 1
ATOM 1415 N N . LYS A 1 177 ? 12.573 -23.585 -14.255 1.00 38.94 177 LYS A N 1
ATOM 1416 C CA . LYS A 1 177 ? 12.111 -24.976 -14.284 1.00 38.94 177 LYS A CA 1
ATOM 1417 C C . LYS A 1 177 ? 12.871 -25.716 -15.372 1.00 38.94 177 LYS A C 1
ATOM 1419 O O . LYS A 1 177 ? 13.092 -26.925 -15.174 1.00 38.94 177 LYS A O 1
#

Secondary structure (DSSP, 8-state):
-PPPHHHHHHHHHHTTSEEEEEEEETTEEEEEEEEE---S-HHHHH--SEEEEE-TTS-EEEEE-GGGT---HHHHHHHHHHHHHHTT--GGGS-TTTTTSSSPBTTBTTEEEEGGGTEEEESS--S--HHHHHHHHHHHH-TTTS--B-SSSS-BS---TTHHHHHHHHHHHHT--

Foldseek 3Di:
DPDAVVNVQVVCVVVVQKDWDWADQPPDIFIEMAGADPDDCCCVRPVGQWDWYAYPQQKTKIAGDVVVVQDQQQLQLLLQLVQCVVVVNDPVNFPLVCSSDQQAGPPRRQWGDDNVRRMIIGPHHGPQDPVNSVVSCNCRRHPVNLDQPPVDPDRDDDDDPCVVSSVVVSVVVVVVD

pLDDT: mean 81.06, std 16.4, range [37.38, 96.69]